Protein AF-A0A9E5YJ48-F1 (afdb_monomer_lite)

pLDDT: mean 83.62, std 18.02, range [45.91, 98.56]

Structure (mmCIF, N/CA/C/O backbone):
data_AF-A0A9E5YJ48-F1
#
_entry.id   AF-A0A9E5YJ48-F1
#
loop_
_atom_site.group_PDB
_atom_site.id
_atom_site.type_symbol
_atom_site.label_atom_id
_atom_site.label_alt_id
_atom_site.label_comp_id
_atom_site.label_asym_id
_atom_site.label_entity_id
_atom_site.label_seq_id
_atom_site.pdbx_PDB_ins_code
_atom_site.Cartn_x
_atom_site.Cartn_y
_atom_site.Cartn_z
_atom_site.occupancy
_atom_site.B_iso_or_equiv
_atom_site.auth_seq_id
_atom_site.auth_comp_id
_atom_site.auth_asym_id
_atom_site.auth_atom_id
_atom_site.pdbx_PDB_model_num
ATOM 1 N N . MET A 1 1 ? 8.530 14.392 -9.079 1.00 47.31 1 MET A N 1
ATOM 2 C CA . MET A 1 1 ? 8.421 14.021 -7.650 1.00 47.31 1 MET A CA 1
ATOM 3 C C . MET A 1 1 ? 7.080 14.486 -7.067 1.00 47.31 1 MET A C 1
ATOM 5 O O . MET A 1 1 ? 7.059 15.301 -6.161 1.00 47.31 1 MET A O 1
ATOM 9 N N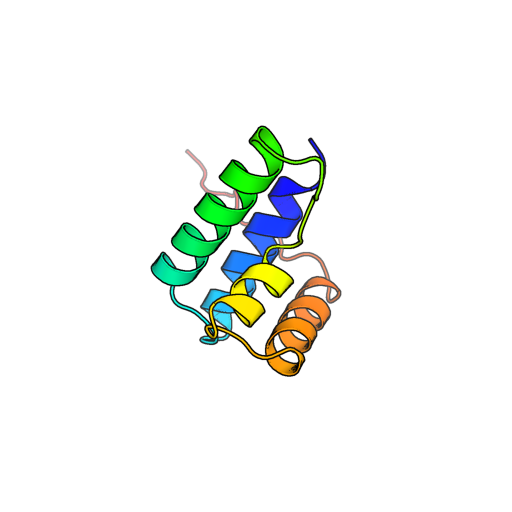 . GLY A 1 2 ? 5.944 14.027 -7.615 1.00 53.09 2 GLY A N 1
ATOM 10 C CA . GLY A 1 2 ? 4.602 14.439 -7.148 1.00 53.09 2 GLY A CA 1
ATOM 11 C C . GLY A 1 2 ? 3.738 13.305 -6.579 1.00 53.09 2 GLY A C 1
ATOM 12 O O . GLY A 1 2 ? 2.675 13.569 -6.034 1.00 53.09 2 GLY A O 1
ATOM 13 N N . ASN A 1 3 ? 4.180 12.049 -6.706 1.00 65.00 3 ASN A N 1
ATOM 14 C CA . ASN A 1 3 ? 3.397 10.854 -6.368 1.00 65.00 3 ASN A CA 1
ATOM 15 C C . ASN A 1 3 ? 3.744 10.284 -4.974 1.00 65.00 3 ASN A C 1
ATOM 17 O O . ASN A 1 3 ? 2.844 9.830 -4.276 1.00 65.00 3 ASN A O 1
ATOM 21 N N . GLU A 1 4 ? 5.002 10.376 -4.524 1.00 80.56 4 GLU A N 1
ATOM 22 C CA . GLU A 1 4 ? 5.466 9.728 -3.280 1.00 80.56 4 GLU A CA 1
ATOM 23 C C . GLU A 1 4 ? 4.671 10.148 -2.038 1.00 80.56 4 GLU A C 1
ATOM 25 O O . GLU A 1 4 ? 4.327 9.311 -1.210 1.00 80.56 4 GLU A O 1
ATOM 30 N N . TYR A 1 5 ? 4.288 11.424 -1.933 1.00 86.06 5 TYR A N 1
ATOM 31 C CA . TYR A 1 5 ? 3.449 11.894 -0.828 1.00 86.06 5 TYR A CA 1
ATOM 32 C C . TYR A 1 5 ? 2.094 11.176 -0.760 1.00 86.06 5 TYR A C 1
ATOM 34 O O . TYR A 1 5 ? 1.636 10.825 0.328 1.00 86.06 5 TYR A O 1
ATOM 42 N N . LEU A 1 6 ? 1.448 10.944 -1.909 1.00 89.38 6 LEU A N 1
ATOM 43 C CA . LEU A 1 6 ? 0.170 10.232 -1.968 1.00 89.38 6 LEU A CA 1
ATOM 44 C C . LEU A 1 6 ? 0.347 8.761 -1.600 1.00 89.38 6 LEU A C 1
ATOM 46 O O . LEU A 1 6 ? -0.491 8.216 -0.888 1.00 89.38 6 LEU A O 1
ATOM 50 N N . THR A 1 7 ? 1.458 8.157 -2.015 1.00 92.12 7 THR A N 1
ATOM 51 C CA . THR A 1 7 ? 1.834 6.790 -1.646 1.00 92.12 7 THR A CA 1
ATOM 52 C C . THR A 1 7 ? 2.019 6.650 -0.132 1.00 92.12 7 THR A C 1
ATOM 54 O O . THR A 1 7 ? 1.387 5.790 0.484 1.00 92.12 7 THR A O 1
ATOM 57 N N . TYR A 1 8 ? 2.795 7.533 0.505 1.00 92.06 8 TYR A N 1
ATOM 58 C CA . TYR A 1 8 ? 2.977 7.502 1.960 1.00 92.06 8 TYR A CA 1
ATOM 59 C C . TYR A 1 8 ? 1.683 7.805 2.716 1.00 92.06 8 TYR A C 1
ATOM 61 O O . TYR A 1 8 ? 1.377 7.143 3.708 1.00 92.06 8 TYR A O 1
ATOM 69 N N . ARG A 1 9 ? 0.879 8.763 2.233 1.00 93.44 9 ARG A N 1
ATOM 70 C CA . ARG A 1 9 ? -0.446 9.032 2.806 1.00 93.44 9 ARG A CA 1
ATOM 71 C C . ARG A 1 9 ? -1.362 7.821 2.722 1.00 93.44 9 ARG A C 1
ATOM 73 O O . ARG A 1 9 ? -2.049 7.534 3.699 1.00 93.44 9 ARG A O 1
ATOM 80 N N . PHE A 1 10 ? -1.377 7.130 1.586 1.00 95.19 10 PHE A N 1
ATOM 81 C CA . PHE A 1 10 ? -2.163 5.916 1.419 1.00 95.19 10 PHE A CA 1
ATOM 82 C C . PHE A 1 10 ? -1.745 4.866 2.450 1.00 95.19 10 PHE A C 1
ATOM 84 O O . PHE A 1 10 ? -2.591 4.380 3.198 1.00 95.19 10 PHE A O 1
ATOM 91 N N . GLY A 1 11 ? -0.441 4.579 2.548 1.00 95.94 11 GLY A N 1
ATOM 92 C CA . GLY A 1 11 ? 0.098 3.622 3.517 1.00 95.94 11 GLY A CA 1
ATOM 93 C C . GLY A 1 11 ? -0.265 3.982 4.960 1.00 95.94 11 GLY A C 1
ATOM 94 O O . GLY A 1 11 ? -0.781 3.144 5.697 1.00 95.94 11 GLY A O 1
ATOM 95 N N . PHE A 1 12 ? -0.097 5.251 5.344 1.00 95.81 12 PHE A N 1
ATOM 96 C CA . PHE A 1 12 ? -0.481 5.739 6.669 1.00 95.81 12 PHE A CA 1
ATOM 97 C C . PHE A 1 12 ? -1.972 5.523 6.956 1.00 95.81 12 PHE A C 1
ATOM 99 O O . PHE A 1 12 ? -2.332 4.996 8.008 1.00 95.81 12 PHE A O 1
ATOM 106 N N . MET A 1 13 ? -2.851 5.888 6.020 1.00 96.25 13 MET A N 1
ATOM 107 C CA . MET A 1 13 ? -4.296 5.729 6.197 1.00 96.25 13 MET A CA 1
ATOM 108 C C . MET A 1 13 ? -4.724 4.257 6.237 1.00 96.25 13 MET A C 1
ATOM 110 O O . MET A 1 13 ? -5.631 3.910 6.995 1.00 96.25 13 MET A O 1
ATOM 114 N N . ALA A 1 14 ? -4.071 3.385 5.467 1.00 97.38 14 ALA A N 1
ATOM 115 C CA . ALA A 1 14 ? -4.327 1.947 5.488 1.00 97.38 14 ALA A CA 1
ATOM 116 C C . ALA A 1 14 ? -3.958 1.321 6.848 1.00 97.38 14 ALA A C 1
ATOM 118 O O . ALA A 1 14 ? -4.727 0.511 7.375 1.00 97.38 14 ALA A O 1
ATOM 119 N N . VAL A 1 15 ? -2.852 1.766 7.462 1.00 97.62 15 VAL A N 1
ATOM 120 C CA . VAL A 1 15 ? -2.470 1.386 8.835 1.00 97.62 15 VAL A CA 1
ATOM 121 C C . VAL A 1 15 ? -3.461 1.935 9.860 1.00 97.62 15 VAL A C 1
ATOM 123 O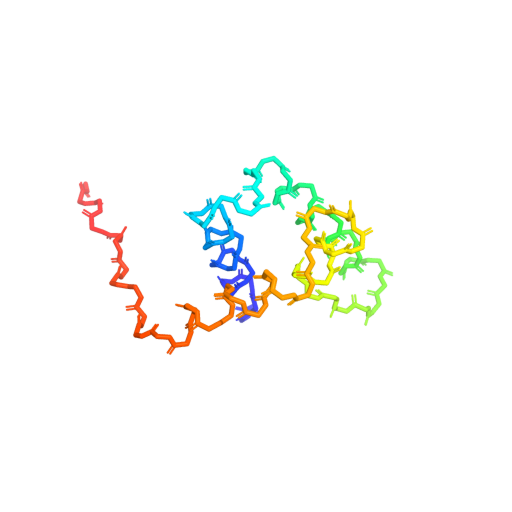 O . VAL A 1 15 ? -3.929 1.188 10.714 1.00 97.62 15 VAL A O 1
ATOM 126 N N . GLN A 1 16 ? -3.843 3.214 9.765 1.00 96.56 16 GLN A N 1
ATOM 127 C CA . GLN A 1 16 ? -4.817 3.831 10.682 1.00 96.56 16 GLN A CA 1
ATOM 128 C C . GLN A 1 16 ? -6.176 3.116 10.674 1.00 96.56 16 GLN A C 1
ATOM 130 O O . GLN A 1 16 ? -6.855 3.062 11.696 1.00 96.56 16 GLN A O 1
ATOM 135 N N . LYS A 1 17 ? -6.577 2.545 9.533 1.00 95.62 17 LYS A N 1
ATOM 136 C CA . LYS A 1 17 ? -7.804 1.745 9.404 1.00 95.62 17 LYS A CA 1
ATOM 137 C C . LYS A 1 17 ? -7.655 0.290 9.860 1.00 95.62 17 LYS A C 1
ATOM 139 O O . LYS A 1 17 ? -8.656 -0.419 9.905 1.00 95.62 17 LYS A O 1
ATOM 144 N N . GLY A 1 18 ? -6.441 -0.158 10.180 1.00 97.81 18 GLY A N 1
ATOM 145 C CA . GLY A 1 18 ? -6.156 -1.533 10.589 1.00 97.81 18 GLY A CA 1
ATOM 146 C C . GLY A 1 18 ? -6.233 -2.556 9.453 1.00 97.81 18 GLY A C 1
ATOM 147 O O . GLY A 1 18 ? -6.395 -3.740 9.727 1.00 97.81 18 GLY A O 1
ATOM 148 N N . PHE A 1 19 ? -6.153 -2.122 8.190 1.00 98.31 19 PHE A N 1
ATOM 149 C CA . PHE A 1 19 ? -6.170 -3.040 7.042 1.00 98.31 19 PHE A CA 1
ATOM 150 C C . PHE A 1 19 ? -4.814 -3.701 6.810 1.00 98.31 19 PHE A C 1
ATOM 152 O O . PHE A 1 19 ? -4.760 -4.824 6.328 1.00 98.31 19 PHE A O 1
ATOM 159 N N . VAL A 1 20 ? -3.735 -3.006 7.167 1.00 98.38 20 VAL A N 1
ATOM 160 C CA . VAL A 1 20 ? -2.352 -3.457 6.992 1.00 98.38 20 VAL A CA 1
ATOM 161 C C . VAL A 1 20 ? -1.502 -3.053 8.190 1.00 98.38 20 VAL A C 1
ATOM 163 O O . VAL A 1 20 ? -1.833 -2.114 8.918 1.00 98.38 20 VAL A O 1
ATOM 166 N N . THR A 1 21 ? -0.378 -3.734 8.380 1.00 98.56 21 THR A N 1
ATOM 167 C CA . THR A 1 21 ? 0.663 -3.346 9.337 1.00 98.56 21 THR A CA 1
ATOM 168 C C . THR A 1 21 ? 1.680 -2.393 8.692 1.00 98.56 21 THR A C 1
ATOM 170 O O . THR A 1 21 ? 1.813 -2.371 7.466 1.00 98.56 21 THR A O 1
ATOM 173 N N . PRO A 1 22 ? 2.452 -1.623 9.486 1.00 97.62 22 PRO A N 1
ATOM 174 C CA . PRO A 1 22 ? 3.555 -0.822 8.951 1.00 97.62 22 PRO A CA 1
ATOM 175 C C . PRO A 1 22 ? 4.568 -1.652 8.152 1.00 97.62 22 PRO A C 1
ATOM 177 O O . PRO A 1 22 ? 5.043 -1.202 7.117 1.00 97.62 22 PRO A O 1
ATOM 180 N N . GLU A 1 23 ? 4.853 -2.879 8.595 1.00 98.12 23 GLU A N 1
ATOM 181 C CA . GLU A 1 23 ? 5.759 -3.805 7.908 1.00 98.12 23 GLU A CA 1
ATOM 182 C C . GLU A 1 23 ? 5.218 -4.225 6.534 1.00 98.12 23 GLU A C 1
ATOM 184 O O . GLU A 1 23 ? 5.945 -4.201 5.546 1.00 98.12 23 GLU A O 1
ATOM 189 N N . GLN A 1 24 ? 3.919 -4.522 6.433 1.00 98.31 24 GLN A N 1
ATOM 190 C CA . GLN A 1 24 ? 3.275 -4.837 5.154 1.00 98.31 24 GLN A CA 1
ATOM 191 C C . GLN A 1 24 ? 3.319 -3.657 4.175 1.00 98.31 24 GLN A C 1
ATOM 193 O O . GLN A 1 24 ? 3.522 -3.860 2.978 1.00 98.31 24 GLN A O 1
ATOM 198 N N . VAL A 1 25 ? 3.172 -2.425 4.676 1.00 97.44 25 VAL A N 1
ATOM 199 C CA . VAL A 1 25 ? 3.330 -1.210 3.864 1.00 97.44 25 VAL A CA 1
ATOM 200 C C . VAL A 1 25 ? 4.775 -1.045 3.396 1.00 97.44 25 VAL A C 1
ATOM 202 O O . VAL A 1 25 ? 4.985 -0.769 2.218 1.00 97.44 25 VAL A O 1
ATOM 205 N N . SER A 1 26 ? 5.762 -1.242 4.276 1.00 96.69 26 SER A N 1
ATOM 206 C CA . SER A 1 26 ? 7.183 -1.184 3.904 1.00 96.69 26 SER A CA 1
ATOM 207 C C . SER A 1 26 ? 7.528 -2.198 2.814 1.00 96.69 26 SER A C 1
ATOM 209 O O . SER A 1 26 ? 8.117 -1.819 1.806 1.00 96.69 26 SER A O 1
ATOM 211 N N . ASN A 1 27 ? 7.074 -3.447 2.944 1.00 96.81 27 ASN A N 1
ATOM 212 C CA . ASN A 1 27 ? 7.319 -4.480 1.933 1.00 96.81 27 ASN A CA 1
ATOM 213 C C . ASN A 1 27 ? 6.700 -4.107 0.573 1.00 96.81 27 ASN A C 1
ATOM 215 O O . ASN A 1 27 ? 7.309 -4.317 -0.473 1.00 96.81 27 ASN A O 1
ATOM 219 N N . ALA A 1 28 ? 5.501 -3.514 0.565 1.00 96.00 28 ALA A N 1
ATOM 220 C CA . ALA A 1 28 ? 4.874 -3.044 -0.670 1.00 96.00 28 ALA A CA 1
ATOM 221 C C . ALA A 1 28 ? 5.607 -1.841 -1.294 1.00 96.00 28 ALA A C 1
ATOM 223 O O . ALA A 1 28 ? 5.655 -1.726 -2.519 1.00 96.00 28 ALA A O 1
ATOM 224 N N . LEU A 1 29 ? 6.188 -0.955 -0.475 1.00 93.75 29 LEU A N 1
ATOM 225 C CA . LEU A 1 29 ? 7.012 0.168 -0.936 1.00 93.75 29 LEU A CA 1
ATOM 226 C C . LEU A 1 29 ? 8.318 -0.300 -1.580 1.00 93.75 29 LEU A C 1
ATOM 228 O O . LEU A 1 29 ? 8.712 0.267 -2.595 1.00 93.75 29 LEU A O 1
ATOM 232 N N . GLU A 1 30 ? 8.964 -1.328 -1.024 1.00 93.44 30 GLU A N 1
ATOM 233 C CA . GLU A 1 30 ? 10.165 -1.935 -1.615 1.00 93.44 30 GLU A CA 1
ATOM 234 C C . GLU A 1 30 ? 9.861 -2.502 -3.004 1.00 93.44 30 GLU A C 1
ATOM 236 O O . GLU A 1 30 ? 10.529 -2.144 -3.972 1.00 93.44 30 GLU A O 1
ATOM 241 N N . VAL A 1 31 ? 8.772 -3.269 -3.140 1.00 92.38 31 VAL A N 1
ATOM 242 C CA . VAL A 1 31 ? 8.311 -3.770 -4.446 1.00 92.38 31 VAL A CA 1
ATOM 243 C C . VAL A 1 31 ? 8.029 -2.617 -5.412 1.00 92.38 31 VAL A C 1
ATOM 245 O O . VAL A 1 31 ? 8.476 -2.642 -6.557 1.00 92.38 31 VAL A O 1
ATOM 248 N N . GLN A 1 32 ? 7.316 -1.579 -4.961 1.00 90.19 32 GLN A N 1
ATOM 249 C CA . GLN A 1 32 ? 7.005 -0.420 -5.799 1.00 90.19 32 GLN A CA 1
ATOM 250 C C . GLN A 1 32 ? 8.276 0.306 -6.263 1.00 90.19 32 GLN A C 1
ATOM 252 O O . GLN A 1 32 ? 8.348 0.764 -7.405 1.00 90.19 32 GLN A O 1
ATOM 257 N N . PHE A 1 33 ? 9.274 0.433 -5.387 1.00 88.25 33 PHE A N 1
ATOM 258 C CA . PHE A 1 33 ? 10.560 1.049 -5.693 1.00 88.25 33 PHE A CA 1
ATOM 259 C C . PHE A 1 33 ? 11.340 0.231 -6.727 1.00 88.25 33 PHE A C 1
ATOM 261 O O . PHE A 1 33 ? 11.748 0.784 -7.751 1.00 88.25 33 PHE A O 1
ATOM 268 N N . ASP A 1 34 ? 11.476 -1.076 -6.508 1.00 86.81 34 ASP A N 1
ATOM 269 C CA . ASP A 1 34 ? 12.199 -1.979 -7.405 1.00 86.81 34 ASP A CA 1
ATOM 270 C C . ASP A 1 34 ? 11.570 -2.012 -8.805 1.00 86.81 34 ASP A C 1
ATOM 272 O O . ASP A 1 34 ? 12.273 -1.924 -9.820 1.00 86.81 34 ASP A O 1
ATOM 276 N N . GLU A 1 35 ? 10.234 -2.051 -8.880 1.00 83.75 35 GLU A N 1
ATOM 277 C CA . GLU A 1 35 ? 9.507 -1.975 -10.148 1.00 83.75 35 GLU A CA 1
ATOM 278 C C . GLU A 1 35 ? 9.752 -0.641 -10.863 1.00 83.75 35 GLU A C 1
ATOM 280 O O . GLU A 1 35 ? 10.019 -0.643 -12.063 1.00 83.75 35 GLU A O 1
ATOM 285 N N . ASN A 1 36 ? 9.743 0.486 -10.142 1.00 76.44 36 ASN A N 1
ATOM 286 C CA . ASN A 1 36 ? 9.966 1.818 -10.715 1.00 76.44 36 ASN A CA 1
ATOM 287 C C . ASN A 1 36 ? 11.390 2.025 -11.258 1.00 76.44 36 ASN A C 1
ATOM 289 O O . ASN A 1 36 ? 11.576 2.822 -12.182 1.00 76.44 36 ASN A O 1
ATOM 293 N N . VAL A 1 37 ? 12.390 1.346 -10.688 1.00 74.62 37 VAL A N 1
ATOM 294 C CA . VAL A 1 37 ? 13.791 1.429 -11.130 1.00 74.62 37 VAL A CA 1
ATOM 295 C C . VAL A 1 37 ? 14.053 0.525 -12.342 1.00 74.62 37 VAL A C 1
ATOM 297 O O . VAL A 1 37 ? 14.822 0.902 -13.228 1.00 74.62 37 VAL A O 1
ATOM 300 N N . GLY A 1 38 ? 13.415 -0.650 -12.411 1.00 63.28 38 GLY A N 1
ATOM 301 C CA . GLY A 1 38 ? 13.712 -1.675 -13.421 1.00 63.28 38 GLY A CA 1
ATOM 302 C C . GLY A 1 38 ? 12.761 -1.743 -14.623 1.00 63.28 38 GLY A C 1
ATOM 303 O O . GLY A 1 38 ? 13.186 -2.102 -15.724 1.00 63.28 38 GLY A O 1
ATOM 304 N N . ALA A 1 39 ? 11.480 -1.407 -14.457 1.00 56.69 39 ALA A N 1
ATOM 305 C CA . ALA A 1 39 ? 10.451 -1.598 -15.475 1.00 56.69 39 ALA A CA 1
ATOM 306 C C . ALA A 1 39 ? 9.542 -0.365 -15.548 1.00 56.69 39 ALA A C 1
ATOM 308 O O . ALA A 1 39 ? 9.114 0.176 -14.544 1.00 56.69 39 ALA A O 1
ATOM 309 N N . LYS A 1 40 ? 9.181 0.096 -16.748 1.00 56.84 40 LYS A N 1
ATOM 310 C CA . LYS A 1 40 ? 8.341 1.298 -16.973 1.00 56.84 40 LYS A CA 1
ATOM 311 C C . LYS A 1 40 ? 6.890 1.191 -16.443 1.00 56.84 40 LYS A C 1
ATOM 313 O O . LYS A 1 40 ? 5.998 1.867 -16.957 1.00 56.84 40 LYS A O 1
ATOM 318 N N . LYS A 1 41 ? 6.610 0.308 -15.484 1.00 61.25 41 LYS A N 1
ATOM 319 C CA . LYS A 1 41 ? 5.288 0.048 -14.928 1.00 61.25 41 LYS A CA 1
ATOM 320 C C . LYS A 1 41 ? 5.195 0.713 -13.556 1.00 61.25 41 LYS A C 1
ATOM 322 O O . LYS A 1 41 ? 5.623 0.167 -12.553 1.00 61.25 41 LYS A O 1
ATOM 327 N N . HIS A 1 42 ? 4.618 1.909 -13.532 1.00 72.81 42 HIS A N 1
ATOM 328 C CA . HIS A 1 42 ? 4.320 2.620 -12.293 1.00 72.81 42 HIS A CA 1
ATOM 329 C C . HIS A 1 42 ? 3.030 2.073 -11.681 1.00 72.81 42 HIS A C 1
ATOM 331 O O . HIS A 1 42 ? 1.946 2.593 -11.951 1.00 72.81 42 HIS A O 1
ATOM 337 N N . ARG A 1 43 ? 3.137 1.000 -10.894 1.00 86.50 43 ARG A N 1
ATOM 338 C CA . ARG A 1 43 ? 2.007 0.483 -10.115 1.00 86.50 43 ARG A CA 1
ATOM 339 C C . ARG A 1 43 ? 1.728 1.362 -8.905 1.00 86.50 43 ARG A C 1
ATOM 341 O O . ARG A 1 43 ? 2.636 1.972 -8.337 1.00 86.50 43 ARG A O 1
ATOM 348 N N . LEU A 1 44 ? 0.467 1.422 -8.493 1.00 91.31 44 LEU A N 1
ATOM 349 C CA . LEU A 1 44 ? 0.075 2.087 -7.252 1.00 91.31 44 LEU A CA 1
ATOM 350 C C . LEU A 1 44 ? 0.272 1.135 -6.068 1.00 91.31 44 LEU A C 1
ATOM 352 O O . LEU A 1 44 ? 0.016 -0.062 -6.177 1.00 91.31 44 LEU A O 1
ATOM 356 N N . ILE A 1 45 ? 0.650 1.668 -4.905 1.00 94.06 45 ILE A N 1
ATOM 357 C CA . ILE A 1 45 ? 0.868 0.854 -3.698 1.00 94.06 45 ILE A CA 1
ATOM 358 C C . ILE A 1 45 ? -0.375 0.049 -3.296 1.00 94.06 45 ILE A C 1
ATOM 360 O O . ILE A 1 45 ? -0.254 -1.093 -2.869 1.00 94.06 45 ILE A O 1
ATOM 364 N N . GLY A 1 46 ? -1.578 0.597 -3.504 1.00 95.06 46 GLY A N 1
ATOM 365 C CA . GLY A 1 46 ? -2.829 -0.123 -3.257 1.00 95.06 46 GLY A CA 1
ATOM 366 C C . GLY A 1 46 ? -2.993 -1.367 -4.136 1.00 95.06 46 GLY A C 1
ATOM 367 O O . GLY A 1 46 ? -3.513 -2.370 -3.667 1.00 95.06 46 GLY A O 1
ATOM 368 N N . GLU A 1 47 ? -2.508 -1.341 -5.380 1.00 95.06 47 GLU A N 1
ATOM 369 C CA . GLU A 1 47 ? -2.534 -2.514 -6.264 1.00 95.06 47 GLU A CA 1
ATOM 370 C C . GLU A 1 47 ? -1.534 -3.576 -5.799 1.00 95.06 47 GLU A C 1
ATOM 372 O O . GLU A 1 47 ? -1.840 -4.762 -5.828 1.00 95.06 47 GLU A O 1
ATOM 377 N N . ILE A 1 48 ? -0.349 -3.152 -5.355 1.00 95.88 48 ILE A N 1
ATOM 378 C CA . ILE A 1 48 ? 0.685 -4.058 -4.840 1.00 95.88 48 ILE A CA 1
ATOM 379 C C . ILE A 1 48 ? 0.196 -4.745 -3.560 1.00 95.88 48 ILE A C 1
ATOM 381 O O . ILE A 1 48 ? 0.307 -5.959 -3.434 1.00 95.88 48 ILE A O 1
ATOM 385 N N . LEU A 1 49 ? -0.421 -3.998 -2.641 1.00 97.62 49 LEU A N 1
ATOM 386 C CA . LEU A 1 49 ? -0.995 -4.547 -1.407 1.00 97.62 49 LEU A CA 1
ATOM 387 C C . LEU A 1 49 ? -2.103 -5.577 -1.675 1.00 97.62 49 LEU A C 1
ATOM 389 O O . LEU A 1 49 ? -2.239 -6.533 -0.909 1.00 97.62 49 LEU A O 1
ATOM 393 N N . VAL A 1 50 ? -2.868 -5.410 -2.759 1.00 97.81 50 VAL A N 1
ATOM 394 C CA . VAL A 1 50 ? -3.866 -6.398 -3.196 1.00 97.81 50 VAL A CA 1
ATOM 395 C C . VAL A 1 50 ? -3.203 -7.654 -3.752 1.00 97.81 50 VAL A C 1
ATOM 397 O O . VAL A 1 50 ? -3.551 -8.757 -3.337 1.00 97.81 50 VAL A O 1
ATOM 400 N N . ASP A 1 51 ? -2.210 -7.509 -4.628 1.00 96.69 51 ASP A N 1
ATOM 401 C CA . ASP A 1 51 ? -1.481 -8.653 -5.191 1.00 96.69 51 ASP A CA 1
ATOM 402 C C . ASP A 1 51 ? -0.739 -9.464 -4.123 1.00 96.69 51 ASP A C 1
ATOM 404 O O . ASP A 1 51 ? -0.655 -10.687 -4.217 1.00 96.69 51 ASP A O 1
ATOM 408 N N . MET A 1 52 ? -0.227 -8.794 -3.088 1.00 96.38 52 MET A N 1
ATOM 409 C CA . MET A 1 52 ? 0.411 -9.435 -1.934 1.00 96.38 52 MET A CA 1
ATOM 410 C C . MET A 1 52 ? -0.597 -10.098 -0.979 1.00 96.38 52 MET A C 1
ATOM 412 O O . MET A 1 52 ? -0.190 -10.760 -0.026 1.00 96.38 52 MET A O 1
ATOM 416 N N . GLY A 1 53 ? -1.904 -9.922 -1.202 1.00 97.94 53 GLY A N 1
ATOM 417 C CA . GLY A 1 53 ? -2.966 -10.466 -0.355 1.00 97.94 53 GLY A CA 1
ATOM 418 C C . GLY A 1 53 ? -3.123 -9.757 0.993 1.00 97.94 53 GLY A C 1
ATOM 419 O O . GLY A 1 53 ? -3.782 -10.287 1.885 1.00 97.94 53 GLY A O 1
ATOM 420 N N . PHE A 1 54 ? -2.522 -8.576 1.165 1.00 98.19 54 PHE A N 1
ATOM 421 C CA . PHE A 1 54 ? -2.641 -7.779 2.390 1.00 98.19 54 PHE A CA 1
ATOM 422 C C . PHE A 1 54 ? -3.907 -6.928 2.411 1.00 98.19 54 PHE A C 1
ATOM 424 O O . PHE A 1 54 ? -4.376 -6.560 3.484 1.00 98.19 54 PHE A O 1
ATOM 431 N N . MET A 1 55 ? -4.462 -6.619 1.240 1.00 98.31 55 MET A N 1
ATOM 432 C CA . MET A 1 55 ? -5.720 -5.894 1.112 1.00 98.31 55 MET A CA 1
ATOM 433 C C . MET A 1 55 ? -6.621 -6.503 0.040 1.00 98.31 55 MET A C 1
ATOM 435 O O . MET A 1 55 ? -6.156 -7.145 -0.895 1.00 98.31 55 MET A O 1
ATOM 439 N N . ASP A 1 56 ? -7.920 -6.231 0.132 1.00 98.25 56 ASP A N 1
ATOM 440 C CA . ASP A 1 56 ? -8.855 -6.364 -0.985 1.00 98.25 56 ASP A CA 1
ATOM 441 C C . ASP A 1 56 ? -9.177 -5.003 -1.628 1.00 98.25 56 ASP A C 1
ATOM 443 O O . ASP A 1 56 ? -8.924 -3.930 -1.069 1.00 98.25 56 ASP A O 1
ATOM 447 N N . THR A 1 57 ? -9.766 -5.029 -2.825 1.00 96.50 57 THR A N 1
ATOM 448 C CA . THR A 1 57 ? -10.115 -3.807 -3.569 1.00 96.50 57 THR A CA 1
ATOM 449 C C . THR A 1 57 ? -11.130 -2.925 -2.835 1.00 96.50 57 THR A C 1
ATOM 451 O O . THR A 1 57 ? -11.098 -1.704 -2.987 1.00 96.50 57 THR A O 1
ATOM 454 N N . SER A 1 58 ? -12.004 -3.493 -1.997 1.00 97.31 58 SER A N 1
ATOM 455 C CA . SER A 1 58 ? -12.957 -2.708 -1.205 1.00 97.31 58 SER A CA 1
ATOM 456 C C . SER A 1 58 ? -12.255 -1.953 -0.071 1.00 97.31 58 SER A C 1
ATOM 458 O O . SER A 1 58 ? -12.593 -0.802 0.206 1.00 97.31 58 SER A O 1
ATOM 460 N N . GLN A 1 59 ? -11.242 -2.553 0.557 1.00 98.06 59 GLN A N 1
ATOM 461 C CA . GLN A 1 59 ? -10.404 -1.895 1.558 1.00 98.06 59 GLN A CA 1
ATOM 462 C C . GLN A 1 59 ? -9.578 -0.769 0.931 1.00 98.06 59 GLN A C 1
ATOM 464 O O . GLN A 1 59 ? -9.487 0.310 1.517 1.00 98.06 59 GLN A O 1
ATOM 469 N N . VAL A 1 60 ? -9.046 -0.975 -0.279 1.00 97.12 60 VAL A N 1
ATOM 470 C CA . VAL A 1 60 ? -8.358 0.080 -1.042 1.00 97.12 60 VAL A CA 1
ATOM 471 C C . VAL A 1 60 ? -9.297 1.264 -1.284 1.00 97.12 60 VAL A C 1
ATOM 473 O O . VAL A 1 60 ? -8.939 2.399 -0.967 1.00 97.12 60 VAL A O 1
ATOM 476 N N . ASN A 1 61 ? -10.522 1.013 -1.752 1.00 95.38 61 ASN A N 1
ATOM 477 C CA . ASN A 1 61 ? -11.510 2.072 -1.982 1.00 95.38 61 ASN A CA 1
ATOM 478 C C . ASN A 1 61 ? -11.828 2.857 -0.701 1.00 95.38 61 ASN A C 1
ATOM 480 O O . ASN A 1 61 ? -11.805 4.085 -0.719 1.00 95.38 61 ASN A O 1
ATOM 484 N N . LYS A 1 62 ? -12.002 2.175 0.439 1.00 95.19 62 LYS A N 1
ATOM 485 C CA . LYS A 1 62 ? -12.223 2.831 1.742 1.00 95.19 62 LYS A CA 1
ATOM 486 C C . LYS A 1 62 ? -11.064 3.739 2.162 1.00 95.19 62 LYS A C 1
ATOM 488 O O . LYS A 1 62 ? -11.286 4.742 2.842 1.00 95.19 62 LYS A O 1
ATOM 493 N N . VAL A 1 63 ? -9.822 3.384 1.82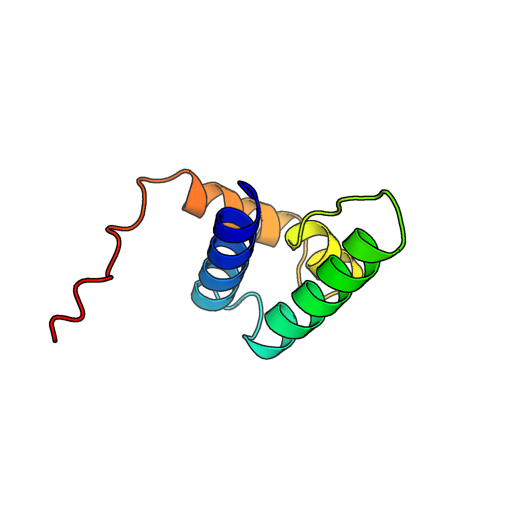1 1.00 95.69 63 VAL A N 1
ATOM 494 C CA . VAL A 1 63 ? -8.655 4.249 2.067 1.00 95.69 63 VAL A CA 1
ATOM 495 C C . VAL A 1 63 ? -8.720 5.487 1.173 1.00 95.69 63 VAL A C 1
ATOM 497 O O . VAL A 1 63 ? -8.588 6.600 1.681 1.00 95.69 63 VAL A O 1
ATOM 500 N N . LEU A 1 64 ? -8.985 5.309 -0.124 1.00 92.69 64 LEU A N 1
ATOM 501 C CA . LEU A 1 64 ? -9.071 6.405 -1.097 1.00 92.69 64 LEU A CA 1
ATOM 502 C C . LEU A 1 64 ? -10.192 7.398 -0.766 1.00 92.69 64 LEU A C 1
ATOM 504 O O . LEU A 1 64 ? -9.970 8.607 -0.818 1.00 92.69 64 LEU A O 1
ATOM 508 N N . GLU A 1 65 ? -11.358 6.909 -0.346 1.00 91.50 65 GLU A N 1
ATOM 509 C CA . GLU A 1 65 ? -12.470 7.742 0.129 1.00 91.50 65 GLU A CA 1
ATOM 510 C C . GLU A 1 65 ? -12.021 8.651 1.282 1.00 91.50 65 GLU A C 1
ATOM 512 O O . GLU A 1 65 ? -12.235 9.862 1.245 1.00 91.50 65 GLU A O 1
ATOM 517 N N . SER A 1 66 ? -11.279 8.110 2.253 1.00 88.31 66 SER A N 1
ATOM 518 C CA . SER A 1 66 ? -10.758 8.895 3.384 1.00 88.31 66 SER A CA 1
ATOM 519 C C . SER A 1 66 ? -9.648 9.877 3.006 1.00 88.31 66 SER A C 1
ATOM 521 O O . SER A 1 66 ? -9.401 10.825 3.742 1.00 88.31 66 SER A O 1
ATOM 523 N N . MET A 1 67 ? -8.970 9.669 1.877 1.00 85.00 67 MET A N 1
ATOM 524 C CA . MET A 1 67 ? -7.999 10.627 1.342 1.00 85.00 67 MET A CA 1
ATOM 525 C C . MET A 1 67 ? -8.672 11.780 0.581 1.00 85.00 67 MET A C 1
ATOM 527 O O . MET A 1 67 ? -8.047 12.829 0.415 1.00 85.00 67 MET A O 1
ATOM 531 N N . SER A 1 68 ? -9.913 11.584 0.113 1.00 74.50 68 SER A N 1
ATOM 532 C CA . SER A 1 68 ? -10.716 12.602 -0.581 1.00 74.50 68 SER A CA 1
ATOM 533 C C . SER A 1 68 ? -11.477 13.534 0.368 1.00 74.50 68 SER A C 1
ATOM 535 O O . SER A 1 68 ? -11.794 14.668 0.004 1.00 74.50 68 SER A O 1
ATOM 537 N N . GLU A 1 69 ? -11.718 13.096 1.605 1.00 61.44 69 GLU A N 1
ATOM 538 C CA . GLU A 1 69 ? -12.211 13.960 2.672 1.00 61.44 69 GLU A CA 1
ATOM 539 C C . GLU A 1 69 ? -11.078 14.874 3.168 1.00 61.44 69 GL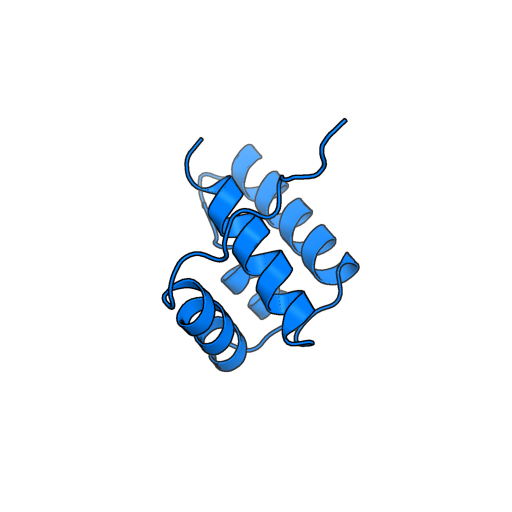U A C 1
ATOM 541 O O . GLU A 1 69 ? -9.915 14.476 3.181 1.00 61.44 69 GLU A O 1
ATOM 546 N N . LYS A 1 70 ? -11.425 16.135 3.480 1.00 51.12 70 LYS A N 1
ATOM 547 C CA . LYS A 1 70 ? -10.538 17.298 3.719 1.00 51.12 70 LYS A CA 1
ATOM 548 C C . LYS A 1 70 ? -9.104 16.938 4.148 1.00 51.12 70 LYS A C 1
ATOM 550 O O . LYS A 1 70 ? -8.937 16.160 5.085 1.00 51.12 70 LYS A O 1
ATOM 555 N N . PRO A 1 71 ? -8.067 17.573 3.559 1.00 48.56 71 PRO A N 1
ATOM 556 C CA . PRO A 1 71 ? -6.683 17.254 3.877 1.00 48.56 71 PRO A CA 1
ATOM 557 C C . PRO A 1 71 ? -6.478 17.297 5.389 1.00 48.56 71 PRO A C 1
ATOM 559 O O . PRO A 1 71 ? -6.732 18.326 6.015 1.00 48.56 71 PRO A O 1
ATOM 562 N N . LEU A 1 72 ? -6.025 16.167 5.947 1.00 53.50 72 LEU A N 1
ATOM 563 C CA . LEU A 1 72 ? -5.550 16.084 7.324 1.00 53.50 72 LEU A CA 1
ATOM 564 C C . LEU A 1 72 ? -4.698 17.336 7.591 1.00 53.50 72 LEU A C 1
ATOM 566 O O . LEU A 1 72 ? -3.792 17.581 6.777 1.00 53.50 72 LEU A O 1
ATOM 570 N N . PRO A 1 73 ? -4.992 18.142 8.633 1.00 48.91 73 PRO A N 1
ATOM 571 C CA . PRO A 1 73 ? -4.131 19.255 8.993 1.00 48.91 73 PRO A CA 1
ATOM 572 C C . PRO A 1 73 ? -2.728 18.678 9.099 1.00 48.91 73 PRO A C 1
ATOM 574 O O . PRO A 1 73 ? -2.537 17.663 9.769 1.00 48.91 73 PRO A O 1
ATOM 577 N N . LEU A 1 74 ? -1.786 19.239 8.345 1.00 49.72 74 LEU A N 1
ATOM 578 C CA . LEU A 1 74 ? -0.395 18.817 8.379 1.00 49.72 74 LEU A CA 1
ATOM 579 C C . LEU A 1 74 ? 0.095 19.005 9.819 1.00 49.72 74 LEU A C 1
ATOM 581 O O . LEU A 1 74 ? 0.495 20.098 10.202 1.00 49.72 74 LEU A O 1
ATOM 585 N N . LEU A 1 75 ? 0.027 17.948 10.629 1.00 52.09 75 LEU A N 1
ATOM 586 C CA . LEU A 1 75 ? 0.624 17.882 11.957 1.00 52.09 75 LEU A CA 1
ATOM 587 C C . LEU A 1 75 ? 2.140 17.701 11.784 1.00 52.09 75 LEU A C 1
ATOM 589 O O . LEU A 1 75 ? 2.716 16.689 12.160 1.00 52.09 75 LEU A O 1
ATOM 593 N N . PHE A 1 76 ? 2.766 18.704 11.173 1.00 50.12 76 PHE A N 1
ATOM 594 C CA . PHE A 1 76 ? 4.182 19.028 11.302 1.00 50.12 76 PHE A CA 1
ATOM 595 C C . PHE A 1 76 ? 4.305 20.324 12.116 1.00 50.12 76 PHE A C 1
ATOM 597 O O . PHE A 1 76 ? 5.002 21.253 11.732 1.00 50.12 76 PHE A O 1
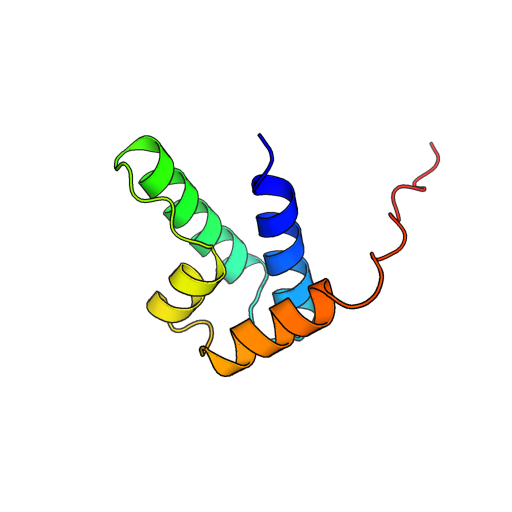ATOM 604 N N . ASP A 1 77 ? 3.613 20.382 13.255 1.00 50.78 77 ASP A N 1
ATOM 605 C CA . ASP A 1 77 ? 3.890 21.359 14.316 1.00 50.78 77 ASP A CA 1
ATOM 606 C C . ASP A 1 77 ? 4.620 20.653 15.474 1.00 50.78 77 ASP A C 1
ATOM 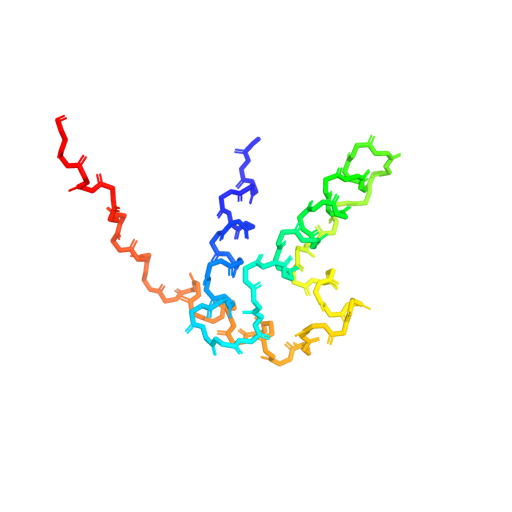608 O O . ASP A 1 77 ? 4.330 20.847 16.653 1.00 50.78 77 ASP A O 1
ATOM 612 N N . MET A 1 78 ? 5.589 19.790 15.133 1.00 45.91 78 MET A N 1
ATOM 613 C CA . MET A 1 78 ? 6.715 19.552 16.035 1.00 45.91 78 MET A CA 1
ATOM 614 C C . MET A 1 78 ? 7.588 20.799 15.972 1.00 45.91 78 MET A C 1
ATOM 616 O O . MET A 1 78 ? 8.560 20.867 15.223 1.00 45.91 78 MET A O 1
ATOM 620 N N . ARG A 1 79 ? 7.189 21.802 16.756 1.00 50.66 79 ARG A N 1
ATOM 621 C CA . ARG A 1 79 ? 8.094 22.850 17.204 1.00 50.66 79 ARG A CA 1
ATOM 622 C C . ARG A 1 79 ? 9.309 22.192 17.845 1.00 50.66 79 ARG A C 1
ATOM 624 O O . ARG A 1 79 ? 9.178 21.529 18.876 1.00 50.66 79 ARG A O 1
ATOM 631 N N . VAL A 1 80 ? 10.467 22.449 17.255 1.00 46.72 80 VAL A N 1
ATOM 632 C CA . VAL A 1 80 ? 11.718 22.657 17.984 1.00 46.72 80 VAL A CA 1
ATOM 633 C C . VAL A 1 80 ? 12.315 23.951 17.467 1.00 46.72 80 VAL A C 1
ATOM 635 O O . VAL A 1 80 ? 12.384 24.091 16.226 1.00 46.72 80 VAL A O 1
#

Sequence (80 aa):
MGNEYLTYRFGFMAVQKGFVTPEQVSNALEVQFDENVGAKKHRLIGEILVDMGFMDTSQVNKVLESMSEKPLPLLFDMRV

Foldseek 3Di:
DPCVVVLVLLLVLLVVVVLADNVLSVVLVVVQVVCVVPDVDNDRSLVSCVVVVSHDPVSSVVSVVVPPPPPDPPPPPPDD

Secondary structure (DSSP, 8-state):
--SHHHHHHHHHHHHHTTSS-HHHHHHHHHHHHHHHHHSS----HHHHHHHTTS--HHHHHHHHHHHHSS----------

Radius of gyration: 13.3 Å; chains: 1; bounding box: 27×33×35 Å